Protein AF-A0A9W6KGJ7-F1 (afdb_monomer_lite)

Foldseek 3Di:
DDPVVVVVVVVVVVVVVVVVVVVVVVVVVCVVPPPNPADPQQQDWDKDAWDWDLVVVCVVCVLQPPWPTKIKIKTFPDGDDPPPPWWTKIKMKIKTQGDLVSLVPQPDFAFDDDDPDDPNRVVVDDPDFGWGDSDPQWTARNVRSMIIHMDIDTDTPPPCPPPPPPDPDDDDDDDDDDDD

Secondary structure (DSSP, 8-state):
--HHHHHHHHHHHHHHHHHHHHHHHHHHHHHHSTTTS------S--B-PPB--HHHHHHH-GGGPSEEEEEEEEEESS---TT--SPEEEEEEEEEEE-HHHHHTS--PEE-PPP---GGGGGGS-SS--EEE-STTEEEETTTTEEEEEEEEEE--------------PPPPPPPPPP-

pLDDT: mean 75.18, std 20.25, range [31.98, 98.06]

Radius of gyration: 30.75 Å; chains: 1; bounding box: 65×40×114 Å

Organism: NCBI:txid53360

Sequence (180 aa):
MTRSVKVALAITAAVVACVISLCGVALALRDWVPGLAGCPDLTRSPKTAVFTEKARIEILYPQLRPILSVHWQEHEARARSCPQIGAMDYEMNGFALITAERAAAAPEGHAAPAPDVPADLRQFAPPAPQWVDVGGGLLLDRASATVYFTRISSQPSSSPGPSWRPSSSSPAPPSSPPPS

Structure (mmCIF, N/CA/C/O backbone):
data_AF-A0A9W6KGJ7-F1
#
_entry.id   AF-A0A9W6KGJ7-F1
#
loop_
_atom_site.group_PDB
_atom_site.id
_atom_site.type_symbol
_atom_site.label_atom_id
_atom_site.label_alt_id
_atom_site.label_comp_id
_atom_site.label_asym_id
_atom_site.label_entity_id
_atom_site.label_seq_id
_atom_site.pdbx_PDB_ins_code
_atom_site.Cartn_x
_atom_site.Cartn_y
_atom_site.Cartn_z
_atom_site.occupancy
_atom_site.B_iso_or_equiv
_atom_site.auth_seq_id
_atom_site.auth_comp_id
_atom_site.auth_asym_id
_atom_site.auth_atom_id
_atom_site.pdbx_PDB_model_num
ATOM 1 N N . MET A 1 1 ? 35.502 -5.281 -79.246 1.00 50.06 1 MET A N 1
ATOM 2 C CA . MET A 1 1 ? 34.855 -5.069 -77.931 1.00 50.06 1 MET A CA 1
ATOM 3 C C . MET A 1 1 ? 35.609 -3.997 -77.164 1.00 50.06 1 MET A C 1
ATOM 5 O O . MET A 1 1 ? 36.817 -4.079 -76.979 1.00 50.06 1 MET A O 1
ATOM 9 N N . THR A 1 2 ? 34.880 -2.932 -76.881 1.00 45.84 2 THR A N 1
ATOM 10 C CA . THR A 1 2 ? 35.275 -1.537 -76.676 1.00 45.84 2 THR A CA 1
ATOM 11 C C . THR A 1 2 ? 35.894 -1.277 -75.300 1.00 45.84 2 THR A C 1
ATOM 13 O O . THR A 1 2 ? 35.356 -1.686 -74.274 1.00 45.84 2 THR A O 1
ATOM 16 N N . ARG A 1 3 ? 37.031 -0.561 -75.274 1.00 54.19 3 ARG A N 1
ATOM 17 C CA . ARG A 1 3 ? 37.765 -0.140 -74.058 1.00 54.19 3 ARG A CA 1
ATOM 18 C C . ARG A 1 3 ? 36.856 0.501 -72.995 1.00 54.19 3 ARG A C 1
ATOM 20 O O . ARG A 1 3 ? 37.105 0.329 -71.808 1.00 54.19 3 ARG A O 1
ATOM 27 N N . SER A 1 4 ? 35.770 1.141 -73.418 1.00 54.47 4 SER A N 1
ATOM 28 C CA . SER A 1 4 ? 34.760 1.775 -72.566 1.00 54.47 4 SER A CA 1
ATOM 29 C C . SER A 1 4 ? 34.031 0.806 -71.625 1.00 54.47 4 SER A C 1
ATOM 31 O O . SER A 1 4 ? 33.720 1.177 -70.499 1.00 54.47 4 SER A O 1
ATOM 33 N N . VAL A 1 5 ? 33.813 -0.453 -72.030 1.00 59.12 5 VAL A N 1
ATOM 34 C CA . VAL A 1 5 ? 33.119 -1.456 -71.196 1.00 59.12 5 VAL A CA 1
ATOM 35 C C . VAL A 1 5 ? 34.002 -1.921 -70.035 1.00 59.12 5 VAL A C 1
ATOM 37 O O . VAL A 1 5 ? 33.513 -2.134 -68.931 1.00 59.12 5 VAL A O 1
ATOM 40 N N . LYS A 1 6 ? 35.321 -2.013 -70.251 1.00 54.94 6 LYS A N 1
ATOM 41 C CA . LYS A 1 6 ? 36.282 -2.399 -69.203 1.00 54.94 6 LYS A CA 1
ATOM 42 C C . LYS A 1 6 ? 36.431 -1.315 -68.133 1.00 54.94 6 LYS A C 1
ATOM 44 O O . LYS A 1 6 ? 36.542 -1.638 -66.956 1.00 54.94 6 LYS A O 1
ATOM 49 N N . VAL A 1 7 ? 36.397 -0.043 -68.541 1.00 60.44 7 VAL A N 1
ATOM 50 C CA . VAL A 1 7 ? 36.464 1.102 -67.618 1.00 60.44 7 VAL A CA 1
ATOM 51 C C . VAL A 1 7 ? 35.184 1.208 -66.789 1.00 60.44 7 VAL A C 1
ATOM 53 O O . VAL A 1 7 ? 35.266 1.371 -65.575 1.00 60.44 7 VAL A O 1
ATOM 56 N N . ALA A 1 8 ? 34.012 1.032 -67.409 1.00 59.56 8 ALA A N 1
ATOM 57 C CA . ALA A 1 8 ? 32.740 1.023 -66.689 1.00 59.56 8 ALA A CA 1
ATOM 58 C C . ALA A 1 8 ? 32.694 -0.092 -65.630 1.00 59.56 8 ALA A C 1
ATOM 60 O O . ALA A 1 8 ? 32.369 0.179 -64.479 1.00 59.56 8 ALA A O 1
ATOM 61 N N . LEU A 1 9 ? 33.118 -1.311 -65.986 1.00 65.31 9 LEU A N 1
ATOM 62 C CA . LEU A 1 9 ? 33.132 -2.446 -65.059 1.00 65.31 9 LEU A CA 1
ATOM 63 C C . LEU A 1 9 ? 34.066 -2.214 -63.855 1.00 65.31 9 LEU A C 1
ATOM 65 O O . LEU A 1 9 ? 33.719 -2.563 -62.729 1.00 65.31 9 LEU A O 1
ATOM 69 N N . ALA A 1 10 ? 35.232 -1.597 -64.080 1.00 64.44 10 ALA A N 1
ATOM 70 C CA . ALA A 1 10 ? 36.195 -1.295 -63.022 1.00 64.44 10 ALA A CA 1
ATOM 71 C C . ALA A 1 10 ? 35.663 -0.247 -62.030 1.00 64.44 10 ALA A C 1
ATOM 73 O O . ALA A 1 10 ? 35.839 -0.397 -60.822 1.00 64.44 10 ALA A O 1
ATOM 74 N N . ILE A 1 11 ? 34.968 0.781 -62.527 1.00 68.31 11 ILE A N 1
ATOM 75 C CA . ILE A 1 11 ? 34.366 1.818 -61.679 1.00 68.31 11 ILE A CA 1
ATOM 76 C C . ILE A 1 11 ? 33.220 1.225 -60.854 1.00 68.31 11 ILE A C 1
ATOM 78 O O . ILE A 1 11 ? 33.160 1.451 -59.647 1.00 68.31 11 ILE A O 1
ATOM 82 N N . THR A 1 12 ? 32.346 0.414 -61.458 1.00 63.84 12 THR A N 1
ATOM 83 C CA . THR A 1 12 ? 31.246 -0.231 -60.724 1.00 63.84 12 THR A CA 1
ATOM 84 C C . THR A 1 12 ? 31.771 -1.185 -59.650 1.00 63.84 12 THR A C 1
ATOM 86 O O . THR A 1 12 ? 31.275 -1.163 -58.526 1.00 63.84 12 THR A O 1
ATOM 89 N N . ALA A 1 13 ? 32.817 -1.964 -59.946 1.00 63.03 13 ALA A N 1
ATOM 90 C CA . ALA A 1 13 ? 33.451 -2.842 -58.964 1.00 63.03 13 ALA A CA 1
ATOM 91 C C . ALA A 1 13 ? 34.077 -2.059 -57.795 1.00 63.03 13 ALA A C 1
ATOM 93 O O . ALA A 1 13 ? 33.923 -2.458 -56.641 1.00 63.03 13 ALA A O 1
ATOM 94 N N . ALA A 1 14 ? 34.722 -0.920 -58.068 1.00 68.19 14 ALA A N 1
ATOM 95 C CA . ALA A 1 14 ? 35.306 -0.066 -57.033 1.00 68.19 14 ALA A CA 1
ATOM 96 C C . ALA A 1 14 ? 34.239 0.585 -56.134 1.00 68.19 14 ALA A C 1
ATOM 98 O O . ALA A 1 14 ? 34.403 0.625 -54.915 1.00 68.19 14 ALA A O 1
ATOM 99 N N . VAL A 1 15 ? 33.122 1.046 -56.709 1.00 69.12 15 VAL A N 1
ATOM 100 C CA . VAL A 1 15 ? 32.004 1.623 -55.943 1.00 69.12 15 VAL A CA 1
ATOM 101 C C . VAL A 1 15 ? 31.346 0.562 -55.062 1.00 69.12 15 VAL A C 1
ATOM 103 O O . VAL A 1 15 ? 31.125 0.808 -53.879 1.00 69.12 15 VAL A O 1
ATOM 106 N N . VAL A 1 16 ? 31.097 -0.636 -55.595 1.00 67.56 16 VAL A N 1
ATOM 107 C CA . VAL A 1 16 ? 30.517 -1.748 -54.825 1.00 67.56 16 VAL A CA 1
ATOM 108 C C . VAL A 1 16 ? 31.449 -2.177 -53.691 1.00 67.56 16 VAL A C 1
ATOM 110 O O . VAL A 1 16 ? 30.991 -2.341 -52.564 1.00 67.56 16 VAL A O 1
ATOM 113 N N . ALA A 1 17 ? 32.757 -2.281 -53.939 1.00 67.12 17 ALA A N 1
ATOM 114 C CA . ALA A 1 17 ? 33.733 -2.594 -52.895 1.00 67.12 17 ALA A CA 1
ATOM 115 C C . ALA A 1 17 ? 33.783 -1.513 -51.802 1.00 67.12 17 ALA A C 1
ATOM 117 O O . ALA A 1 17 ? 33.879 -1.836 -50.619 1.00 67.12 17 ALA A O 1
ATOM 118 N N . CYS A 1 18 ? 33.663 -0.237 -52.179 1.00 71.00 18 CYS A N 1
ATOM 119 C CA . CYS A 1 18 ? 33.622 0.873 -51.230 1.00 71.00 18 CYS A CA 1
ATOM 120 C C . CYS A 1 18 ? 32.350 0.833 -50.367 1.00 71.00 18 CYS A C 1
ATOM 122 O O . CYS A 1 18 ? 32.435 0.960 -49.148 1.00 71.00 18 CYS A O 1
ATOM 124 N N . VAL A 1 19 ? 31.184 0.564 -50.966 1.00 65.38 19 VAL A N 1
ATOM 125 C CA . VAL A 1 19 ? 29.910 0.421 -50.238 1.00 65.38 19 VAL A CA 1
ATOM 126 C C . VAL A 1 19 ? 29.937 -0.791 -49.303 1.00 65.38 19 VAL A C 1
ATOM 128 O O . VAL A 1 19 ? 29.559 -0.664 -48.143 1.00 65.38 19 VAL A O 1
ATOM 131 N N . ILE A 1 20 ? 30.443 -1.943 -49.754 1.00 67.88 20 ILE A N 1
ATOM 132 C CA . ILE A 1 20 ? 30.572 -3.144 -48.912 1.00 67.88 20 ILE A CA 1
ATOM 133 C C . ILE A 1 20 ? 31.546 -2.895 -47.753 1.00 67.88 20 ILE A C 1
ATOM 135 O O . ILE A 1 20 ? 31.254 -3.287 -46.627 1.00 67.88 20 ILE A O 1
ATOM 139 N N . SER A 1 21 ? 32.665 -2.207 -47.998 1.00 61.16 21 SER A N 1
ATOM 140 C CA . SER A 1 21 ? 33.634 -1.850 -46.954 1.00 61.16 21 SER A CA 1
ATOM 141 C C . SER A 1 21 ? 33.036 -0.877 -45.931 1.00 61.16 21 SER A C 1
ATOM 143 O O . SER A 1 21 ? 33.125 -1.117 -44.731 1.00 61.16 21 SER A O 1
ATOM 145 N N . LEU A 1 22 ? 32.330 0.167 -46.380 1.00 58.59 22 LEU A N 1
ATOM 146 C CA . LEU A 1 22 ? 31.652 1.125 -45.498 1.00 58.59 22 LEU A CA 1
ATOM 147 C C . LEU A 1 22 ? 30.528 0.465 -44.681 1.00 58.59 22 LEU A C 1
ATOM 149 O O . LEU A 1 22 ? 30.406 0.730 -43.486 1.00 58.59 22 LEU A O 1
ATOM 153 N N . CYS A 1 23 ? 29.749 -0.438 -45.282 1.00 56.84 23 CYS A N 1
ATOM 154 C CA . CYS A 1 23 ? 28.732 -1.216 -44.570 1.00 56.84 23 CYS A CA 1
ATOM 155 C C . CYS A 1 23 ? 29.349 -2.231 -43.594 1.00 56.84 23 CYS A C 1
ATOM 157 O O . CYS A 1 23 ? 28.827 -2.414 -42.497 1.00 56.84 23 CYS A O 1
ATOM 159 N N . GLY A 1 24 ? 30.470 -2.859 -43.957 1.00 56.00 24 GLY A N 1
ATOM 160 C CA . GLY A 1 24 ? 31.207 -3.781 -43.092 1.00 56.00 24 GLY A CA 1
ATOM 161 C C . GLY A 1 24 ? 31.823 -3.080 -41.881 1.00 56.00 24 GLY A C 1
ATOM 162 O O . GLY A 1 24 ? 31.723 -3.585 -40.767 1.00 56.00 24 GLY A O 1
ATOM 163 N N . VAL A 1 25 ? 32.376 -1.878 -42.070 1.00 57.09 25 VAL A N 1
ATOM 164 C CA . VAL A 1 25 ? 32.885 -1.032 -40.980 1.00 57.09 25 VAL A CA 1
ATOM 165 C C . VAL A 1 25 ? 31.741 -0.542 -40.088 1.00 57.09 25 VAL A C 1
ATOM 167 O O . VAL A 1 25 ? 31.881 -0.564 -38.871 1.00 57.09 25 VAL A O 1
ATOM 170 N N . ALA A 1 26 ? 30.582 -0.179 -40.647 1.00 55.28 26 ALA A N 1
ATOM 171 C CA . ALA A 1 26 ? 29.406 0.195 -39.853 1.00 55.28 26 ALA A CA 1
ATOM 172 C C . ALA A 1 26 ? 28.859 -0.972 -39.005 1.00 55.28 26 ALA A C 1
ATOM 174 O O . ALA A 1 26 ? 28.440 -0.763 -37.867 1.00 55.28 26 ALA A O 1
ATOM 175 N N . LEU A 1 27 ? 28.896 -2.202 -39.530 1.00 55.88 27 LEU A N 1
ATOM 176 C CA . LEU A 1 27 ? 28.516 -3.410 -38.790 1.00 55.88 27 LEU A CA 1
ATOM 177 C C . LEU A 1 27 ? 29.553 -3.785 -37.723 1.00 55.88 27 LEU A C 1
ATOM 179 O O . LEU A 1 27 ? 29.164 -4.119 -36.612 1.00 55.88 27 LEU A O 1
ATOM 183 N N . ALA A 1 28 ? 30.850 -3.661 -38.010 1.00 54.28 28 ALA A N 1
ATOM 184 C CA . ALA A 1 28 ? 31.907 -3.928 -37.033 1.00 54.28 28 ALA A CA 1
ATOM 185 C C . ALA A 1 28 ? 31.958 -2.873 -35.911 1.00 54.28 28 ALA A C 1
ATOM 187 O O . ALA A 1 28 ? 32.234 -3.200 -34.760 1.00 54.28 28 ALA A O 1
ATOM 188 N N . LEU A 1 29 ? 31.646 -1.608 -36.216 1.00 50.66 29 LEU A N 1
ATOM 189 C CA . LEU A 1 29 ? 31.550 -0.540 -35.217 1.00 50.66 29 LEU A CA 1
ATOM 190 C C . LEU A 1 29 ? 30.297 -0.660 -34.339 1.00 50.66 29 LEU A C 1
ATOM 192 O O . LEU A 1 29 ? 30.306 -0.150 -33.221 1.00 50.66 29 LEU A O 1
ATOM 196 N N . ARG A 1 30 ? 29.244 -1.360 -34.788 1.00 49.16 30 ARG A N 1
ATOM 197 C CA . ARG A 1 30 ? 28.053 -1.636 -33.965 1.00 49.16 30 ARG A CA 1
ATOM 198 C C . ARG A 1 30 ? 28.401 -2.408 -32.689 1.00 49.16 30 ARG A C 1
ATOM 200 O O . ARG A 1 30 ? 27.813 -2.128 -31.650 1.00 49.16 30 ARG A O 1
ATOM 207 N N . ASP A 1 31 ? 29.369 -3.318 -32.765 1.00 49.34 31 ASP A N 1
ATOM 208 C CA . ASP A 1 31 ? 29.794 -4.143 -31.627 1.00 49.34 31 ASP A CA 1
ATOM 209 C C . ASP A 1 31 ? 30.796 -3.426 -30.702 1.00 49.34 31 ASP A C 1
ATOM 211 O O . ASP A 1 31 ? 30.964 -3.816 -29.549 1.00 49.34 31 ASP A O 1
ATOM 215 N N . TRP A 1 32 ? 31.442 -2.355 -31.182 1.00 48.28 32 TRP A N 1
ATOM 216 C CA . TRP A 1 32 ? 32.471 -1.605 -30.446 1.00 48.28 32 TRP A CA 1
ATOM 217 C C . TRP A 1 32 ? 31.974 -0.304 -29.811 1.00 48.28 32 TRP A C 1
ATOM 219 O O . TRP A 1 32 ? 32.716 0.316 -29.050 1.00 48.28 32 TRP A O 1
ATOM 229 N N . VAL A 1 33 ? 30.737 0.120 -30.087 1.00 48.62 33 VAL A N 1
ATOM 230 C CA . VAL A 1 33 ? 30.100 1.238 -29.380 1.00 48.62 33 VAL A CA 1
ATOM 231 C C . VAL A 1 33 ? 29.381 0.690 -28.139 1.00 48.62 33 VAL A C 1
ATOM 233 O O . VAL A 1 33 ? 28.286 0.127 -28.269 1.00 48.62 33 VAL A O 1
ATOM 236 N N . PRO A 1 34 ? 29.942 0.851 -26.923 1.00 43.69 34 PRO A N 1
ATOM 237 C CA . PRO A 1 34 ? 29.220 0.543 -25.695 1.00 43.69 34 PRO A CA 1
ATOM 238 C C . PRO A 1 34 ? 27.976 1.439 -25.630 1.00 43.69 34 PRO A C 1
ATOM 240 O O . PRO A 1 34 ? 28.076 2.651 -25.458 1.00 43.69 34 PRO A O 1
ATOM 243 N N . GLY A 1 35 ? 26.804 0.841 -25.855 1.00 46.62 35 GLY A N 1
ATOM 244 C CA . GLY A 1 35 ? 25.517 1.540 -25.962 1.00 46.62 35 GLY A CA 1
ATOM 245 C C . GLY A 1 35 ? 24.628 1.097 -27.132 1.00 46.62 35 GLY A C 1
ATOM 246 O O . GLY A 1 35 ? 23.440 1.405 -27.113 1.00 46.62 35 GLY A O 1
ATOM 247 N N . LEU A 1 36 ? 25.158 0.358 -28.121 1.00 45.38 36 LEU A N 1
ATOM 248 C CA . LEU A 1 36 ? 24.372 -0.238 -29.224 1.00 45.38 36 LEU A CA 1
ATOM 249 C C . LEU A 1 36 ? 24.175 -1.760 -29.103 1.00 45.38 36 LEU A C 1
ATOM 251 O O . LEU A 1 36 ? 23.312 -2.322 -29.785 1.00 45.38 36 LEU A O 1
ATOM 255 N N . ALA A 1 37 ? 24.928 -2.424 -28.219 1.00 45.47 37 ALA A N 1
ATOM 256 C CA . ALA A 1 37 ? 24.602 -3.767 -27.754 1.00 45.47 37 ALA A CA 1
ATOM 257 C C . ALA A 1 37 ? 23.283 -3.683 -26.978 1.00 45.47 37 ALA A C 1
ATOM 259 O O . ALA A 1 37 ? 23.182 -2.937 -26.004 1.00 45.47 37 ALA A O 1
ATOM 260 N N . GLY A 1 38 ? 22.266 -4.376 -27.496 1.00 44.94 38 GLY A N 1
ATOM 261 C CA . GLY A 1 38 ? 20.868 -4.226 -27.118 1.00 44.94 38 GLY A CA 1
ATOM 262 C C . GLY A 1 38 ? 20.670 -4.096 -25.616 1.00 44.94 38 GLY A C 1
ATOM 263 O O . GLY A 1 38 ? 21.138 -4.929 -24.840 1.00 44.94 38 GLY A O 1
ATOM 264 N N . CYS A 1 39 ? 19.953 -3.047 -25.217 1.00 52.34 39 CYS A N 1
ATOM 265 C CA . CYS A 1 39 ? 19.384 -3.003 -23.885 1.00 52.34 39 CYS A CA 1
ATOM 266 C C . CYS A 1 39 ? 18.668 -4.335 -23.644 1.00 52.34 39 CYS A C 1
ATOM 268 O O . CYS A 1 39 ? 17.899 -4.746 -24.522 1.00 52.34 39 CYS A O 1
ATOM 270 N N . PRO A 1 40 ? 18.905 -5.018 -22.514 1.00 52.91 40 PRO A N 1
ATOM 271 C CA . PRO A 1 40 ? 18.077 -6.155 -22.169 1.00 52.91 40 PRO A CA 1
ATOM 272 C C . PRO A 1 40 ? 16.635 -5.654 -22.175 1.00 52.91 40 PRO A C 1
ATOM 274 O O . PRO A 1 40 ? 16.323 -4.669 -21.504 1.00 52.91 40 PRO A O 1
ATOM 277 N N . ASP A 1 41 ? 15.794 -6.272 -22.999 1.00 49.22 41 ASP A N 1
ATOM 278 C CA . ASP A 1 41 ? 14.365 -6.008 -22.994 1.00 49.22 41 ASP A CA 1
ATOM 279 C C . ASP A 1 41 ? 13.875 -6.452 -21.616 1.00 49.22 41 ASP A C 1
ATOM 281 O O . ASP A 1 41 ? 13.763 -7.648 -21.321 1.00 49.22 41 ASP A O 1
ATOM 285 N N . LEU A 1 42 ? 13.742 -5.493 -20.699 1.00 53.88 42 LEU A N 1
ATOM 286 C CA . LEU A 1 42 ? 13.288 -5.768 -19.349 1.00 53.88 42 LEU A CA 1
ATOM 287 C C . LEU A 1 42 ? 11.783 -5.966 -19.450 1.00 53.88 42 LEU A C 1
ATOM 289 O O . LEU A 1 42 ? 11.004 -5.071 -19.148 1.00 53.88 42 LEU A O 1
ATOM 293 N N . THR A 1 43 ? 11.375 -7.166 -19.863 1.00 53.34 43 THR A N 1
ATOM 294 C CA . THR A 1 43 ? 9.967 -7.588 -19.951 1.00 53.34 43 THR A CA 1
ATOM 295 C C . THR A 1 43 ? 9.252 -7.548 -18.598 1.00 53.34 43 THR A C 1
ATOM 297 O O . THR A 1 43 ? 8.030 -7.669 -18.533 1.00 53.34 43 THR A O 1
ATOM 300 N N . ARG A 1 44 ? 10.000 -7.355 -17.504 1.00 56.38 44 ARG A N 1
ATOM 301 C CA . ARG A 1 44 ? 9.484 -7.145 -16.157 1.00 56.38 44 ARG A CA 1
ATOM 302 C C . ARG A 1 44 ? 9.935 -5.781 -15.637 1.00 56.38 44 ARG A C 1
ATOM 304 O O . ARG A 1 44 ? 11.135 -5.534 -15.523 1.00 56.38 44 ARG A O 1
ATOM 311 N N . SER A 1 45 ? 8.967 -4.940 -15.270 1.00 59.91 45 SER A N 1
ATOM 312 C CA . SER A 1 45 ? 9.218 -3.685 -14.562 1.00 59.91 45 SER A CA 1
ATOM 313 C C . SER A 1 45 ? 10.063 -3.937 -13.305 1.00 59.91 45 SER A C 1
ATOM 315 O O . SER A 1 45 ? 9.694 -4.791 -12.488 1.00 59.91 45 SER A O 1
ATOM 317 N N . PRO A 1 46 ? 11.178 -3.215 -13.118 1.00 67.12 46 PRO A N 1
ATOM 318 C CA . PRO A 1 46 ? 11.892 -3.183 -11.851 1.00 67.12 46 PRO A CA 1
ATOM 319 C C . PRO A 1 46 ? 10.935 -2.804 -10.716 1.00 67.12 46 PRO A C 1
ATOM 321 O O . PRO A 1 46 ? 10.146 -1.865 -10.846 1.00 67.12 46 PRO A O 1
ATOM 324 N N . LYS A 1 47 ? 11.019 -3.532 -9.601 1.00 69.62 47 LYS A N 1
ATOM 325 C CA . LYS A 1 47 ? 10.309 -3.228 -8.353 1.00 69.62 47 LYS A CA 1
ATOM 326 C C . LYS A 1 47 ? 11.303 -3.087 -7.207 1.00 69.62 47 LYS A C 1
ATOM 328 O O . LYS A 1 47 ? 12.338 -3.759 -7.203 1.00 69.62 47 LYS A O 1
ATOM 333 N N . THR A 1 48 ? 10.997 -2.219 -6.252 1.00 79.25 48 THR A N 1
ATOM 334 C CA . THR A 1 48 ? 11.773 -2.054 -5.020 1.00 79.25 48 THR A CA 1
ATOM 335 C C . THR A 1 48 ? 11.445 -3.149 -4.003 1.00 79.25 48 THR A C 1
ATOM 337 O O . THR A 1 48 ? 10.531 -3.950 -4.195 1.00 79.25 48 THR A O 1
ATOM 340 N N . ALA A 1 49 ? 12.174 -3.162 -2.884 1.00 87.00 49 ALA A N 1
ATOM 341 C CA . ALA A 1 49 ? 11.747 -3.894 -1.695 1.00 87.00 49 ALA A CA 1
ATOM 342 C C . ALA A 1 49 ? 10.447 -3.300 -1.112 1.00 87.00 49 ALA A C 1
ATOM 344 O O . ALA A 1 49 ? 10.058 -2.178 -1.449 1.00 87.00 49 ALA A O 1
ATOM 345 N N . VAL A 1 50 ? 9.804 -4.054 -0.216 1.00 92.44 50 VAL A N 1
ATOM 346 C CA . VAL A 1 50 ? 8.683 -3.561 0.592 1.00 92.44 50 VAL A CA 1
ATOM 347 C C . VAL A 1 50 ? 9.227 -2.712 1.742 1.00 92.44 50 VAL A C 1
ATOM 349 O O . VAL A 1 50 ? 10.044 -3.172 2.539 1.00 92.44 50 VAL A O 1
ATOM 352 N N . PHE A 1 51 ? 8.741 -1.483 1.843 1.00 93.38 51 PHE A N 1
ATOM 353 C CA . PHE A 1 51 ? 9.078 -0.499 2.863 1.00 93.38 51 PHE A CA 1
ATOM 354 C C . PHE A 1 51 ? 7.980 -0.395 3.927 1.00 93.38 51 PHE A C 1
ATOM 356 O O . PHE A 1 51 ? 6.806 -0.648 3.658 1.00 93.38 51 PHE A O 1
ATOM 363 N N . THR A 1 52 ? 8.357 0.037 5.134 1.00 95.38 52 THR A N 1
ATOM 364 C CA . THR A 1 52 ? 7.452 0.204 6.291 1.00 95.38 52 THR A CA 1
ATOM 365 C C . THR A 1 52 ? 7.453 1.625 6.868 1.00 95.38 52 THR A C 1
ATOM 367 O O . THR A 1 52 ? 6.987 1.881 7.981 1.00 95.38 52 THR A O 1
ATOM 370 N N . GLU A 1 53 ? 7.977 2.586 6.106 1.00 94.25 53 GLU A N 1
ATOM 371 C CA . GLU A 1 53 ? 8.151 3.978 6.521 1.00 94.25 53 GLU A CA 1
ATOM 372 C C . GLU A 1 53 ? 6.812 4.727 6.606 1.00 94.25 53 GLU A C 1
ATOM 374 O O . GLU A 1 53 ? 6.304 5.259 5.616 1.00 94.25 53 GLU A O 1
ATOM 379 N N . LYS A 1 54 ? 6.251 4.811 7.816 1.00 94.50 54 LYS A N 1
ATOM 380 C CA . LYS A 1 54 ? 4.975 5.498 8.089 1.00 94.50 54 LYS A CA 1
ATOM 381 C C . LYS A 1 54 ? 5.004 6.982 7.748 1.00 94.50 54 LYS A C 1
ATOM 383 O O . LYS A 1 54 ? 4.084 7.467 7.101 1.00 94.50 54 LYS A O 1
ATOM 388 N N . ALA A 1 55 ? 6.065 7.688 8.145 1.00 93.94 55 ALA A N 1
ATOM 389 C CA . ALA A 1 55 ? 6.164 9.140 7.993 1.00 93.94 55 ALA A CA 1
ATOM 390 C C . ALA A 1 55 ? 5.970 9.585 6.534 1.00 93.94 55 ALA A C 1
ATOM 392 O O . ALA A 1 55 ? 5.288 10.572 6.273 1.00 93.94 55 ALA A O 1
ATOM 393 N N . ARG A 1 56 ? 6.502 8.818 5.573 1.00 93.56 56 ARG A N 1
ATOM 394 C CA . ARG A 1 56 ? 6.314 9.090 4.146 1.00 93.56 56 ARG A CA 1
ATOM 395 C C . ARG A 1 56 ? 4.841 8.999 3.744 1.00 93.56 56 ARG A C 1
ATOM 397 O O . ARG A 1 56 ? 4.337 9.902 3.084 1.00 93.56 56 ARG A O 1
ATOM 404 N N . ILE A 1 57 ? 4.142 7.949 4.167 1.00 95.19 57 ILE A N 1
ATOM 405 C CA . ILE A 1 57 ? 2.723 7.749 3.841 1.00 95.19 57 ILE A CA 1
ATOM 406 C C . ILE A 1 57 ? 1.835 8.768 4.561 1.00 95.19 57 ILE A C 1
ATOM 408 O O . ILE A 1 57 ? 0.892 9.265 3.959 1.00 95.19 57 ILE A O 1
ATOM 412 N N . GLU A 1 58 ? 2.174 9.174 5.782 1.00 94.88 58 GLU A N 1
ATOM 413 C CA . GLU A 1 58 ? 1.461 10.247 6.488 1.00 94.88 58 GLU A CA 1
ATOM 414 C C . GLU A 1 58 ? 1.624 11.622 5.822 1.00 94.88 58 GLU A C 1
ATOM 416 O O . GLU A 1 58 ? 0.699 12.431 5.868 1.00 94.88 58 GLU A O 1
ATOM 421 N N . ILE A 1 59 ? 2.771 11.893 5.187 1.00 94.44 59 ILE A N 1
ATOM 422 C CA . ILE A 1 59 ? 2.978 13.108 4.383 1.00 94.44 59 ILE A CA 1
ATOM 423 C C . ILE A 1 59 ? 2.162 13.039 3.088 1.00 94.44 59 ILE A C 1
ATOM 425 O O . ILE A 1 59 ? 1.549 14.029 2.690 1.00 94.44 59 ILE A O 1
ATOM 429 N N . LEU A 1 60 ? 2.159 11.883 2.417 1.00 93.50 60 LEU A N 1
ATOM 430 C CA . LEU A 1 60 ? 1.466 11.705 1.137 1.00 93.50 60 LEU A CA 1
ATOM 431 C C . LEU A 1 60 ? -0.057 11.638 1.292 1.00 93.50 60 LEU A C 1
ATOM 433 O O . LEU A 1 60 ? -0.766 12.110 0.403 1.00 93.50 60 LEU A O 1
ATOM 437 N N . TYR A 1 61 ? -0.538 11.084 2.405 1.00 94.31 61 TYR A N 1
ATOM 438 C CA . TYR A 1 61 ? -1.951 10.916 2.729 1.00 94.31 61 TYR A CA 1
ATOM 439 C C . TYR A 1 61 ? -2.243 11.349 4.175 1.00 94.31 61 TYR A C 1
ATOM 441 O O . TYR A 1 61 ? -2.503 10.508 5.045 1.00 94.31 61 TYR A O 1
ATOM 449 N N . PRO A 1 62 ? -2.254 12.663 4.464 1.00 94.69 62 PRO A N 1
ATOM 450 C CA . PRO A 1 62 ? -2.520 13.174 5.810 1.00 94.69 62 PRO A CA 1
ATOM 451 C C . PRO A 1 62 ? -3.862 12.705 6.383 1.00 94.69 62 PRO A C 1
ATOM 453 O O . PRO A 1 62 ? -4.000 12.541 7.594 1.00 94.69 62 PRO A O 1
ATOM 456 N N . GLN A 1 63 ? -4.841 12.435 5.515 1.00 93.12 63 GLN A N 1
ATOM 457 C CA . GLN A 1 63 ? -6.153 11.917 5.885 1.00 93.12 63 GLN A CA 1
ATOM 458 C C . GLN A 1 63 ? -6.126 10.499 6.470 1.00 93.12 63 GLN A C 1
ATOM 460 O O . GLN A 1 63 ? -7.127 10.088 7.051 1.00 93.12 63 GLN A O 1
ATOM 465 N N . LEU A 1 64 ? -5.034 9.745 6.328 1.00 93.19 64 LEU A N 1
ATOM 466 C CA . LEU A 1 64 ? -4.902 8.408 6.917 1.00 93.19 64 LEU A CA 1
ATOM 467 C C . LEU A 1 64 ? -4.398 8.444 8.360 1.00 93.19 64 LEU A C 1
ATOM 469 O O . LEU A 1 64 ? -4.422 7.422 9.040 1.00 93.19 64 LEU A O 1
ATOM 473 N N . ARG A 1 65 ? -3.953 9.603 8.855 1.00 93.31 65 ARG A N 1
ATOM 474 C CA . ARG A 1 65 ? -3.462 9.714 10.229 1.00 93.31 65 ARG A CA 1
ATOM 475 C C . ARG A 1 65 ? -4.599 9.483 11.236 1.00 93.31 65 ARG A C 1
ATOM 477 O O . ARG A 1 65 ? -5.692 10.024 11.040 1.00 93.31 65 ARG A O 1
ATOM 484 N N . PRO A 1 66 ? -4.336 8.771 12.347 1.00 94.38 66 PRO A N 1
ATOM 485 C CA . PRO A 1 66 ? -3.077 8.094 12.699 1.00 94.38 66 PRO A CA 1
ATOM 486 C C . PRO A 1 66 ? -2.895 6.717 12.020 1.00 94.38 66 PRO A C 1
ATOM 488 O O . PRO A 1 66 ? -3.831 5.918 11.975 1.00 94.38 66 PRO A O 1
ATOM 491 N N . ILE A 1 67 ? -1.670 6.416 11.556 1.00 96.38 67 ILE A N 1
ATOM 492 C CA . ILE A 1 67 ? -1.314 5.130 10.920 1.00 96.38 67 ILE A CA 1
ATOM 493 C C . ILE A 1 67 ? -0.644 4.174 11.928 1.00 96.38 67 ILE A C 1
ATOM 495 O O . ILE A 1 67 ? 0.421 4.455 12.489 1.00 96.38 67 ILE A O 1
ATOM 499 N N . LEU A 1 68 ? -1.234 2.992 12.116 1.00 96.81 68 LEU A N 1
ATOM 500 C CA . LEU A 1 68 ? -0.758 1.933 13.012 1.00 96.81 68 LEU A CA 1
ATOM 501 C C . LEU A 1 68 ? 0.369 1.092 12.402 1.00 96.81 68 LEU A C 1
ATOM 503 O O . LEU A 1 68 ? 1.343 0.784 13.089 1.00 96.81 68 LEU A O 1
ATOM 507 N N . SER A 1 69 ? 0.286 0.754 11.119 1.00 96.94 69 SER A N 1
ATOM 508 C CA . SER A 1 69 ? 1.332 0.052 10.359 1.00 96.94 69 SER A CA 1
ATOM 509 C C . SER A 1 69 ? 1.201 0.370 8.873 1.00 96.94 69 SER A C 1
ATOM 511 O O . SER A 1 69 ? 0.149 0.814 8.417 1.00 96.94 69 SER A O 1
ATOM 513 N N . VAL A 1 70 ? 2.286 0.202 8.117 1.00 97.38 70 VAL A N 1
ATOM 514 C CA . VAL A 1 70 ? 2.266 0.428 6.674 1.00 97.38 70 VAL A CA 1
ATOM 515 C C . VAL A 1 70 ? 3.240 -0.503 5.970 1.00 97.38 70 VAL A C 1
ATOM 517 O O . VAL A 1 70 ? 4.307 -0.792 6.511 1.00 97.38 70 VAL A O 1
ATOM 520 N N . HIS A 1 71 ? 2.870 -0.945 4.773 1.00 97.81 71 HIS A N 1
ATOM 521 C CA . HIS A 1 71 ? 3.681 -1.783 3.897 1.00 97.81 71 HIS A CA 1
ATOM 522 C C . HIS A 1 71 ? 3.471 -1.317 2.462 1.00 97.81 71 HIS A C 1
ATOM 524 O O . HIS A 1 71 ? 2.359 -1.412 1.949 1.00 97.81 71 HIS A O 1
ATOM 530 N N . TRP A 1 72 ? 4.506 -0.785 1.820 1.00 95.75 72 TRP A N 1
ATOM 531 C CA . TRP A 1 72 ? 4.391 -0.239 0.469 1.00 95.75 72 TRP A CA 1
ATOM 532 C C . TRP A 1 72 ? 5.617 -0.542 -0.378 1.00 95.75 72 TRP A C 1
ATOM 534 O O . TRP A 1 72 ? 6.701 -0.784 0.141 1.00 95.75 72 TRP A O 1
ATOM 544 N N . GLN A 1 73 ? 5.442 -0.547 -1.689 1.00 93.50 73 GLN A N 1
ATOM 545 C CA . GLN A 1 73 ? 6.508 -0.755 -2.661 1.00 93.50 73 GLN A CA 1
ATOM 546 C C . GLN A 1 73 ? 6.330 0.213 -3.829 1.00 93.50 73 GLN A C 1
ATOM 548 O O . GLN A 1 73 ? 5.217 0.672 -4.096 1.00 93.50 73 GLN A O 1
ATOM 553 N N . GLU A 1 74 ? 7.414 0.479 -4.547 1.00 89.88 74 GLU A N 1
ATOM 554 C CA . GLU A 1 74 ? 7.402 1.215 -5.806 1.00 89.88 74 GLU A CA 1
ATOM 555 C C . GLU A 1 74 ? 7.817 0.285 -6.946 1.00 89.88 74 GLU A C 1
ATOM 557 O O . GLU A 1 74 ? 8.722 -0.545 -6.810 1.00 89.88 74 GLU A O 1
ATOM 562 N N . HIS A 1 75 ? 7.169 0.426 -8.094 1.00 84.38 75 HIS A N 1
ATOM 563 C CA . HIS A 1 75 ? 7.577 -0.239 -9.324 1.00 84.38 75 HIS A CA 1
ATOM 564 C C . HIS A 1 75 ? 7.454 0.698 -10.514 1.00 84.38 75 HIS A C 1
ATOM 566 O O . HIS A 1 75 ? 6.678 1.653 -10.500 1.00 84.38 75 HIS A O 1
ATOM 572 N N . GLU A 1 76 ? 8.233 0.438 -11.558 1.00 81.56 76 GLU A N 1
ATOM 573 C CA . GLU A 1 76 ? 8.076 1.176 -12.811 1.00 81.56 76 GLU A CA 1
ATOM 574 C C . GLU A 1 76 ? 6.707 0.856 -13.422 1.00 81.56 76 GLU A C 1
ATOM 576 O O . GLU A 1 76 ? 6.381 -0.313 -13.653 1.00 81.56 76 GLU A O 1
ATOM 581 N N . ALA A 1 77 ? 5.910 1.886 -13.716 1.00 75.56 77 ALA A N 1
ATOM 582 C CA . ALA A 1 77 ? 4.556 1.719 -14.250 1.00 75.56 77 AL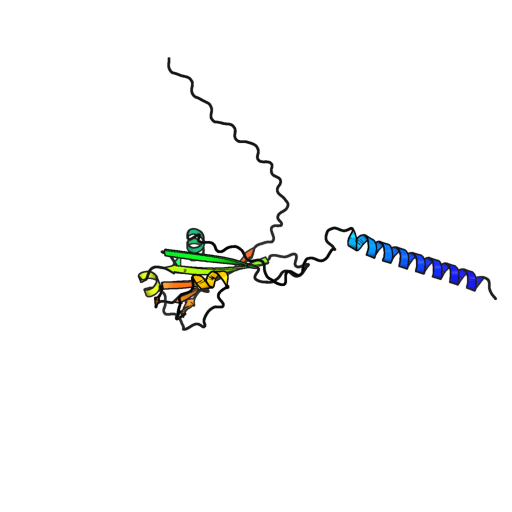A A CA 1
ATOM 583 C C . ALA A 1 77 ? 4.541 1.038 -15.633 1.00 75.56 77 ALA A C 1
ATOM 585 O O . ALA A 1 77 ? 3.521 0.506 -16.064 1.00 75.56 77 ALA A O 1
ATOM 586 N N . ARG A 1 78 ? 5.680 1.033 -16.340 1.00 71.62 78 ARG A N 1
ATOM 587 C CA . ARG A 1 78 ? 5.875 0.319 -17.605 1.00 71.62 78 ARG A CA 1
ATOM 588 C C . ARG A 1 78 ? 7.262 -0.314 -17.683 1.00 71.62 78 ARG A C 1
ATOM 590 O O . ARG A 1 78 ? 8.232 0.261 -17.197 1.00 71.62 78 ARG A O 1
ATOM 597 N N . ALA A 1 79 ? 7.336 -1.465 -18.349 1.00 62.97 79 ALA A N 1
ATOM 598 C CA . ALA A 1 79 ? 8.587 -2.110 -18.730 1.00 62.97 79 ALA A CA 1
ATOM 599 C C . ALA A 1 79 ? 9.430 -1.185 -19.627 1.00 62.97 79 ALA A C 1
ATOM 601 O O . ALA A 1 79 ? 8.895 -0.481 -20.491 1.00 62.97 79 ALA A O 1
ATOM 602 N N . ARG A 1 80 ? 10.754 -1.192 -19.442 1.00 61.50 80 ARG A N 1
ATOM 603 C CA . ARG A 1 80 ? 11.664 -0.379 -20.257 1.00 61.50 80 ARG A CA 1
ATOM 604 C C . ARG A 1 80 ? 11.873 -1.022 -21.623 1.00 61.50 80 ARG A C 1
ATOM 606 O O . ARG A 1 80 ? 12.536 -2.049 -21.715 1.00 61.50 80 ARG A O 1
ATOM 613 N N . SER A 1 81 ? 11.428 -0.346 -22.680 1.00 56.16 81 SER A N 1
ATOM 614 C CA . SER A 1 81 ? 11.912 -0.584 -24.045 1.00 56.16 81 SER A CA 1
ATOM 615 C C . SER A 1 81 ? 12.868 0.545 -24.447 1.00 56.16 81 SER A C 1
ATOM 617 O O . SER A 1 81 ? 12.512 1.724 -24.352 1.00 56.16 81 SER A O 1
ATOM 619 N N . CYS A 1 82 ? 14.076 0.231 -24.914 1.00 55.22 82 CYS A N 1
ATOM 620 C CA . CYS A 1 82 ? 14.975 1.257 -25.454 1.00 55.22 82 CYS A CA 1
ATOM 621 C C . CYS A 1 82 ? 14.442 1.826 -26.788 1.00 55.22 82 CYS A C 1
ATOM 623 O O . CYS A 1 82 ? 13.931 1.049 -27.592 1.00 55.22 82 CYS A O 1
ATOM 625 N N . PRO A 1 83 ? 14.561 3.146 -27.064 1.00 54.53 83 PRO A N 1
ATOM 626 C CA . PRO A 1 83 ? 15.173 4.213 -26.273 1.00 54.53 83 PRO A CA 1
ATOM 627 C C . PRO A 1 83 ? 14.102 5.125 -25.638 1.00 54.53 83 PRO A C 1
ATOM 629 O O . PRO A 1 83 ? 13.880 6.247 -26.091 1.00 54.53 83 PRO A O 1
ATOM 632 N N . GLN A 1 84 ? 13.418 4.679 -24.582 1.00 57.09 84 GLN A N 1
ATOM 633 C CA . GLN A 1 84 ? 12.600 5.588 -23.768 1.00 57.09 84 GLN A CA 1
ATOM 634 C C . GLN A 1 84 ? 13.514 6.484 -22.911 1.00 57.09 84 GLN A C 1
ATOM 636 O O . GLN A 1 84 ? 13.778 6.209 -21.744 1.00 57.09 84 GLN A O 1
ATOM 641 N N . ILE A 1 85 ? 14.036 7.551 -23.521 1.00 52.81 85 ILE A N 1
ATOM 642 C CA . ILE A 1 85 ? 14.794 8.620 -22.858 1.00 52.81 85 ILE A CA 1
ATOM 643 C C . ILE A 1 85 ? 13.778 9.686 -22.427 1.00 52.81 85 ILE A C 1
ATOM 645 O O . ILE A 1 85 ? 13.516 10.642 -23.152 1.00 52.81 85 ILE A O 1
ATOM 649 N N . GLY A 1 86 ? 13.130 9.485 -21.280 1.00 61.44 86 GLY A N 1
ATOM 650 C CA . GLY A 1 86 ? 12.128 10.412 -20.754 1.00 61.44 86 GLY A CA 1
ATOM 651 C C . GLY A 1 86 ? 11.834 10.182 -19.275 1.00 61.44 86 GLY A C 1
ATOM 652 O O . GLY A 1 86 ? 12.302 9.205 -18.688 1.00 61.44 86 GLY A O 1
ATOM 653 N N . ALA A 1 87 ? 11.060 11.091 -18.674 1.00 62.44 87 ALA A N 1
ATOM 654 C CA . ALA A 1 87 ? 10.562 10.928 -17.311 1.00 62.44 87 ALA A CA 1
ATOM 655 C C . ALA A 1 87 ? 9.813 9.591 -17.178 1.00 62.44 87 ALA A C 1
ATOM 657 O O . ALA A 1 87 ? 9.030 9.212 -18.058 1.00 62.44 87 ALA A O 1
ATOM 658 N N . MET A 1 88 ? 10.097 8.876 -16.090 1.00 70.62 88 MET A N 1
ATOM 659 C CA . MET A 1 88 ? 9.492 7.580 -15.809 1.00 70.62 88 MET A CA 1
ATOM 660 C C . MET A 1 88 ? 8.421 7.736 -14.746 1.00 70.62 88 MET A C 1
ATOM 662 O O . MET A 1 88 ? 8.628 8.377 -13.712 1.00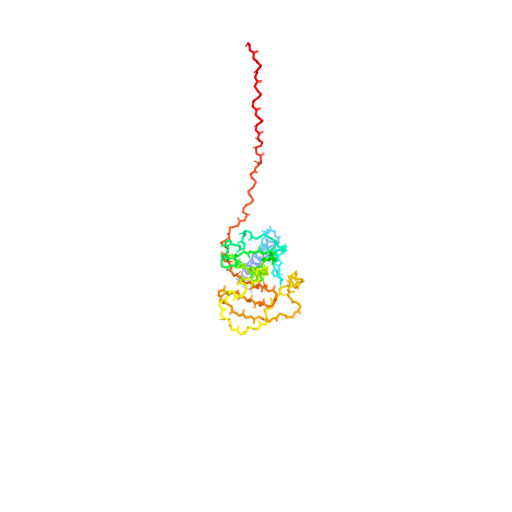 70.62 88 MET A O 1
ATOM 666 N N . ASP A 1 89 ? 7.284 7.117 -15.028 1.00 82.31 89 ASP A N 1
ATOM 667 C CA . ASP A 1 89 ? 6.196 6.997 -14.082 1.00 82.31 89 ASP A CA 1
ATOM 668 C C . ASP A 1 89 ? 6.478 5.798 -13.178 1.00 82.31 89 ASP A C 1
ATOM 670 O O . ASP A 1 89 ? 6.708 4.676 -13.642 1.00 82.31 89 ASP A O 1
ATOM 674 N N . TYR A 1 90 ? 6.484 6.055 -11.879 1.00 84.06 90 TYR A N 1
ATOM 675 C CA . TYR A 1 90 ? 6.569 5.050 -10.836 1.00 84.06 90 TYR A CA 1
ATOM 676 C C . TYR A 1 90 ? 5.215 4.927 -10.173 1.00 84.06 90 TYR A C 1
ATOM 678 O O . TYR A 1 90 ? 4.587 5.928 -9.823 1.00 84.06 90 TYR A O 1
ATOM 686 N N . GLU A 1 91 ? 4.786 3.696 -9.981 1.00 89.12 91 GLU A N 1
ATOM 687 C CA . GLU A 1 91 ? 3.572 3.369 -9.269 1.00 89.12 91 GLU A CA 1
ATOM 688 C C . GLU A 1 91 ? 3.939 2.889 -7.864 1.00 89.12 91 GLU A C 1
ATOM 690 O O . GLU A 1 91 ? 4.700 1.939 -7.681 1.00 89.12 91 GLU A O 1
ATOM 695 N N . MET A 1 92 ? 3.411 3.580 -6.861 1.00 93.00 92 MET A N 1
ATOM 696 C CA . MET A 1 92 ? 3.500 3.214 -5.459 1.00 93.00 92 MET A CA 1
ATOM 697 C C . MET A 1 92 ? 2.220 2.490 -5.067 1.00 93.00 92 MET A C 1
ATOM 699 O O . MET A 1 92 ? 1.141 3.075 -5.149 1.00 93.00 92 MET A O 1
ATOM 703 N N . ASN A 1 93 ? 2.353 1.259 -4.588 1.00 94.75 93 ASN A N 1
ATOM 704 C CA . ASN A 1 93 ? 1.247 0.464 -4.064 1.00 94.75 93 ASN A CA 1
ATOM 705 C C . ASN A 1 93 ? 1.518 0.097 -2.613 1.00 94.75 93 ASN A C 1
ATOM 707 O O . ASN A 1 93 ? 2.667 -0.165 -2.247 1.00 94.75 93 ASN A O 1
ATOM 711 N N . GLY A 1 94 ? 0.482 0.047 -1.785 1.00 96.94 94 GLY A N 1
ATOM 712 C CA . GLY A 1 94 ? 0.669 -0.337 -0.396 1.00 96.94 94 GLY A CA 1
ATOM 713 C C . GLY A 1 94 ? -0.602 -0.489 0.415 1.00 96.94 94 GLY A C 1
ATOM 714 O O . GLY A 1 94 ? -1.694 -0.126 -0.013 1.00 96.94 94 GLY A O 1
ATOM 715 N N . PHE A 1 95 ? -0.411 -1.017 1.618 1.00 98.06 95 PHE A N 1
ATOM 716 C CA . PHE A 1 95 ? -1.416 -1.113 2.662 1.00 98.06 95 PHE A CA 1
ATOM 717 C C . PHE A 1 95 ? -1.029 -0.234 3.844 1.00 98.06 95 PHE A C 1
ATOM 719 O O . PHE A 1 95 ? 0.122 -0.257 4.282 1.00 98.06 95 PHE A O 1
ATOM 726 N N . ALA A 1 96 ? -1.992 0.501 4.387 1.00 97.75 96 ALA A N 1
ATOM 727 C CA . ALA A 1 96 ? -1.885 1.221 5.646 1.00 97.75 96 ALA A CA 1
ATOM 728 C C . ALA A 1 96 ? -2.971 0.728 6.605 1.00 97.75 96 ALA A C 1
ATOM 730 O O . ALA A 1 96 ? -4.156 0.789 6.286 1.00 97.75 96 ALA A O 1
ATOM 731 N N . LEU A 1 97 ? -2.573 0.272 7.788 1.00 97.88 97 LEU A N 1
ATOM 732 C CA . LEU A 1 97 ? -3.500 0.001 8.879 1.00 97.88 97 LEU A CA 1
ATOM 733 C C . LEU A 1 97 ? -3.745 1.308 9.632 1.00 97.88 97 LEU A C 1
ATOM 735 O O . LEU A 1 97 ? -2.798 1.921 10.130 1.00 97.88 97 LEU A O 1
ATOM 739 N N . ILE A 1 98 ? -4.998 1.734 9.717 1.00 97.50 98 ILE A N 1
ATOM 740 C CA . ILE A 1 98 ? -5.424 2.924 10.464 1.00 97.50 98 ILE A CA 1
ATOM 741 C C . ILE A 1 98 ? -6.176 2.501 11.728 1.00 97.50 98 ILE A C 1
ATOM 743 O O . ILE A 1 98 ? -6.429 1.317 11.947 1.00 97.50 98 ILE A O 1
ATOM 747 N N . THR A 1 99 ? -6.519 3.447 12.601 1.00 97.12 99 THR A N 1
ATOM 748 C CA . THR A 1 99 ? -7.336 3.108 13.775 1.00 97.12 99 THR A CA 1
ATOM 749 C C . THR A 1 99 ? -8.791 2.837 13.391 1.00 97.12 99 THR A C 1
ATOM 751 O O . THR A 1 99 ? -9.289 3.337 12.378 1.00 97.12 99 THR A O 1
ATOM 754 N N . ALA A 1 100 ? -9.496 2.068 14.224 1.00 95.75 100 ALA A N 1
ATOM 755 C CA . ALA A 1 100 ? -10.905 1.744 14.009 1.00 95.75 100 ALA A CA 1
ATOM 756 C C . ALA A 1 100 ? -11.786 3.004 13.984 1.00 95.75 100 ALA A C 1
ATOM 758 O O . ALA A 1 100 ? -12.687 3.111 13.154 1.00 95.75 100 ALA A O 1
ATOM 759 N N . GLU A 1 101 ? -11.486 3.997 14.824 1.00 95.94 101 GLU A N 1
ATOM 760 C CA . GLU A 1 101 ? -12.192 5.281 14.838 1.00 95.94 101 GLU A CA 1
ATOM 761 C C . GLU A 1 101 ? -12.008 6.016 13.510 1.00 95.94 101 GLU A C 1
ATOM 763 O O . GLU A 1 101 ? -12.950 6.617 12.996 1.00 95.94 101 GLU A O 1
ATOM 768 N N . ARG A 1 102 ? -10.807 5.944 12.918 1.00 95.31 102 ARG A N 1
ATOM 769 C CA . ARG A 1 102 ? -10.534 6.584 11.631 1.00 95.31 102 ARG A CA 1
ATOM 770 C C . ARG A 1 102 ? -11.230 5.864 10.481 1.00 95.31 102 ARG A C 1
ATOM 772 O O . ARG A 1 102 ? -11.769 6.535 9.606 1.00 95.31 102 ARG A O 1
ATOM 779 N N . ALA A 1 103 ? -11.257 4.533 10.503 1.00 95.25 103 ALA A N 1
ATOM 780 C CA . ALA A 1 103 ? -11.994 3.738 9.524 1.00 95.25 103 ALA A CA 1
ATOM 781 C C . ALA A 1 103 ? -13.511 3.986 9.605 1.00 95.25 103 ALA A C 1
ATOM 783 O O . ALA A 1 103 ? -14.166 4.108 8.572 1.00 95.25 103 ALA A O 1
ATOM 784 N N . ALA A 1 104 ? -14.059 4.123 10.817 1.00 93.69 104 ALA A N 1
ATOM 785 C CA . ALA A 1 104 ? -15.470 4.441 11.039 1.00 93.69 104 ALA A CA 1
ATOM 786 C C . ALA A 1 104 ? -15.829 5.881 10.634 1.00 93.69 104 ALA A C 1
ATOM 788 O O . ALA A 1 104 ? -16.925 6.121 10.137 1.00 93.69 104 ALA A O 1
ATOM 789 N N . ALA A 1 105 ? -14.907 6.831 10.817 1.00 93.81 105 ALA A N 1
ATOM 790 C CA . ALA A 1 105 ? -15.083 8.231 10.429 1.00 93.81 105 ALA A CA 1
ATOM 791 C C . ALA A 1 105 ? -14.812 8.508 8.937 1.00 93.81 105 ALA A C 1
ATOM 793 O O . ALA A 1 105 ? -14.944 9.652 8.495 1.00 93.81 105 ALA A O 1
ATOM 794 N N . ALA A 1 106 ? -14.385 7.505 8.163 1.00 91.25 106 ALA A N 1
ATOM 795 C CA . ALA A 1 106 ? -14.179 7.659 6.729 1.00 91.25 106 ALA A CA 1
ATOM 796 C C . ALA A 1 106 ? -15.524 7.908 6.014 1.00 91.25 106 ALA A C 1
ATOM 798 O O . ALA A 1 106 ? -16.541 7.349 6.436 1.00 91.25 106 ALA A O 1
ATOM 799 N N . PRO A 1 107 ? -15.546 8.700 4.921 1.00 89.69 107 PRO A N 1
ATOM 800 C CA . PRO A 1 107 ? -16.753 8.921 4.129 1.00 89.69 107 PRO A CA 1
ATOM 801 C C . PRO A 1 107 ? -17.457 7.614 3.757 1.00 89.69 107 PRO A C 1
ATOM 803 O O . PRO A 1 107 ? -16.824 6.558 3.639 1.00 89.69 107 PRO A O 1
ATOM 806 N N . GLU A 1 108 ? -18.773 7.681 3.557 1.00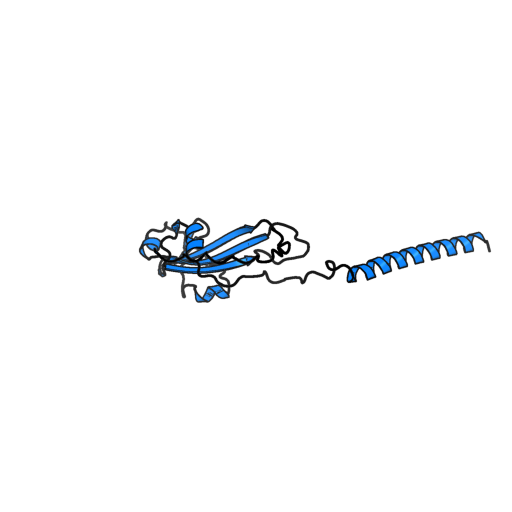 87.25 108 GLU A N 1
ATOM 807 C CA . GLU A 1 108 ? -19.504 6.582 2.930 1.00 87.25 108 GLU A CA 1
ATOM 808 C C . GLU A 1 108 ? -18.942 6.355 1.524 1.00 87.25 108 GLU A C 1
ATOM 810 O O . GLU A 1 108 ? -19.033 7.214 0.650 1.00 87.25 108 GLU A O 1
ATOM 815 N N . GLY A 1 109 ? -18.250 5.225 1.369 1.00 88.19 109 GLY A N 1
ATOM 816 C CA . GLY A 1 109 ? -17.628 4.813 0.121 1.00 88.19 109 GLY A CA 1
ATOM 817 C C . GLY A 1 109 ? -18.555 3.929 -0.702 1.00 88.19 109 GLY A C 1
ATOM 818 O O . GLY A 1 109 ? -19.510 3.347 -0.183 1.00 88.19 109 GLY A O 1
ATOM 819 N N . HIS A 1 110 ? -18.247 3.793 -1.986 1.00 93.50 110 HIS A N 1
ATOM 820 C CA . HIS A 1 110 ? -18.959 2.875 -2.875 1.00 93.50 110 HIS A CA 1
ATOM 821 C C . HIS A 1 110 ? -18.253 1.524 -2.886 1.00 93.50 110 HIS A C 1
ATOM 823 O O . HIS A 1 110 ? -17.028 1.472 -2.794 1.00 93.50 110 HIS A O 1
ATOM 829 N N . A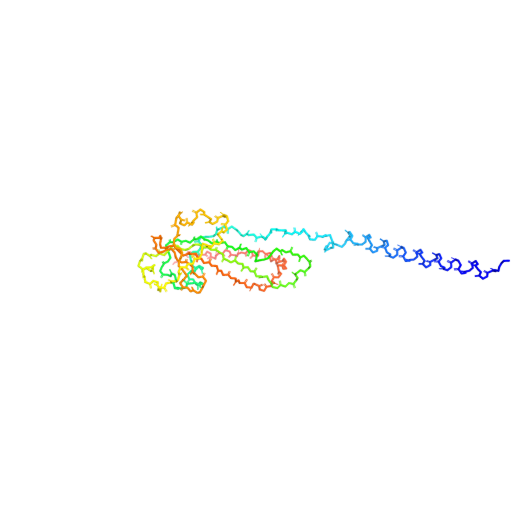LA A 1 111 ? -19.006 0.432 -3.018 1.00 95.38 111 ALA A N 1
ATOM 830 C CA . ALA A 1 111 ? -18.407 -0.888 -3.186 1.00 95.38 111 ALA A CA 1
ATOM 831 C C . ALA A 1 111 ? -17.444 -0.884 -4.385 1.00 95.38 111 ALA A C 1
ATOM 833 O O . ALA A 1 111 ? -17.812 -0.450 -5.479 1.00 95.38 111 ALA A O 1
ATOM 834 N N . ALA A 1 112 ? -16.222 -1.360 -4.165 1.00 94.75 112 ALA A N 1
ATOM 835 C CA . ALA A 1 112 ? -15.159 -1.377 -5.160 1.00 94.75 112 ALA A CA 1
ATOM 836 C C . ALA A 1 112 ? -14.711 -2.818 -5.447 1.00 94.75 112 ALA A C 1
ATOM 838 O O . ALA A 1 112 ? -14.782 -3.680 -4.564 1.00 94.75 112 ALA A O 1
ATOM 839 N N . PRO A 1 113 ? -14.244 -3.113 -6.674 1.00 93.81 113 PRO A N 1
ATOM 840 C CA . PRO A 1 113 ? -13.618 -4.396 -6.958 1.00 93.81 113 PRO A CA 1
ATOM 841 C C . PRO A 1 113 ? -12.337 -4.569 -6.132 1.00 93.81 113 PRO A C 1
ATOM 843 O O . PRO A 1 113 ? -11.723 -3.599 -5.686 1.00 93.81 113 PRO A O 1
ATOM 846 N N . ALA A 1 114 ? -11.912 -5.821 -5.957 1.00 92.75 114 ALA A N 1
ATOM 847 C CA . ALA A 1 114 ? -10.627 -6.103 -5.335 1.00 92.75 114 ALA A CA 1
ATOM 848 C C . ALA A 1 114 ? -9.486 -5.469 -6.157 1.00 92.75 114 ALA A C 1
ATOM 850 O O . ALA A 1 114 ? -9.462 -5.650 -7.379 1.00 92.75 114 ALA A O 1
ATOM 851 N N . PRO A 1 115 ? -8.550 -4.742 -5.517 1.00 92.69 115 PRO A N 1
ATOM 852 C CA . PRO A 1 115 ? -7.399 -4.193 -6.214 1.00 92.69 115 PRO A CA 1
ATOM 853 C C . PRO A 1 115 ? -6.471 -5.309 -6.696 1.00 92.69 115 PRO A C 1
ATOM 855 O O . PRO A 1 115 ? -6.385 -6.377 -6.083 1.00 92.69 115 PRO A O 1
ATOM 858 N N . ASP A 1 116 ? -5.722 -5.036 -7.763 1.00 90.75 116 ASP A N 1
ATOM 859 C CA . ASP A 1 116 ? -4.632 -5.913 -8.183 1.00 90.75 116 ASP A CA 1
ATOM 860 C C . ASP A 1 116 ? -3.416 -5.702 -7.272 1.00 90.75 116 ASP A C 1
ATOM 862 O O . ASP A 1 116 ? -2.626 -4.774 -7.443 1.00 90.75 116 ASP A O 1
ATOM 866 N N . VAL A 1 117 ? -3.310 -6.539 -6.240 1.00 91.81 117 VAL A N 1
ATOM 867 C CA . VAL A 1 117 ? -2.269 -6.427 -5.214 1.00 91.81 117 VAL A CA 1
ATOM 868 C C . VAL A 1 117 ? -0.984 -7.121 -5.682 1.00 91.81 117 VAL A C 1
ATOM 870 O O . VAL A 1 117 ? -0.998 -8.343 -5.922 1.00 91.81 117 VAL A O 1
ATOM 873 N N . PRO A 1 118 ? 0.160 -6.407 -5.708 1.00 90.81 118 PRO A N 1
ATOM 874 C CA . PRO A 1 118 ? 1.446 -7.009 -6.027 1.00 90.81 118 PRO A CA 1
ATOM 875 C C . PRO A 1 118 ? 1.786 -8.192 -5.118 1.00 90.81 118 PRO A C 1
ATOM 877 O O . PRO A 1 118 ? 1.530 -8.164 -3.915 1.00 90.81 118 PRO A O 1
ATOM 880 N N . ALA A 1 119 ? 2.407 -9.230 -5.687 1.00 91.38 119 ALA A N 1
ATOM 881 C CA . ALA A 1 119 ? 2.644 -10.503 -5.000 1.00 91.38 119 ALA A CA 1
ATOM 882 C C . ALA A 1 119 ? 3.334 -10.358 -3.628 1.00 91.38 119 ALA A C 1
ATOM 884 O O . ALA A 1 119 ? 2.928 -11.024 -2.679 1.00 91.38 119 ALA A O 1
ATOM 885 N N . ASP A 1 120 ? 4.315 -9.459 -3.507 1.00 91.94 120 ASP A N 1
ATOM 886 C CA . ASP A 1 120 ? 5.085 -9.263 -2.269 1.00 91.94 120 ASP A CA 1
ATOM 887 C C . ASP A 1 120 ? 4.259 -8.589 -1.161 1.00 91.94 120 ASP A C 1
ATOM 889 O O . ASP A 1 120 ? 4.542 -8.771 0.027 1.00 91.94 120 ASP A O 1
ATOM 893 N N . LEU A 1 121 ? 3.215 -7.844 -1.546 1.00 94.44 121 LEU A N 1
ATOM 894 C CA . LEU A 1 121 ? 2.303 -7.163 -0.632 1.00 94.44 121 LEU A CA 1
ATOM 895 C C . LEU A 1 121 ? 1.117 -8.029 -0.195 1.00 94.44 121 LEU A C 1
ATOM 897 O O . LEU A 1 121 ? 0.469 -7.700 0.795 1.00 94.44 121 LEU A O 1
ATOM 901 N N . ARG A 1 122 ? 0.832 -9.145 -0.882 1.00 94.12 122 ARG A N 1
ATOM 902 C CA . ARG A 1 122 ? -0.348 -9.989 -0.599 1.00 94.12 122 ARG A CA 1
ATOM 903 C C . ARG A 1 122 ? -0.398 -10.507 0.834 1.00 94.12 122 ARG A C 1
ATOM 905 O O . ARG A 1 122 ? -1.483 -10.651 1.379 1.00 94.12 122 ARG A O 1
ATOM 912 N N . GLN A 1 123 ? 0.756 -10.751 1.452 1.00 94.69 123 GLN A N 1
ATOM 913 C CA . GLN A 1 123 ? 0.839 -11.201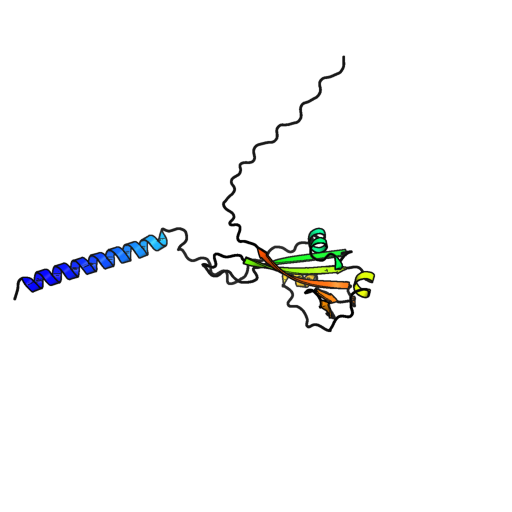 2.847 1.00 94.69 123 GLN A CA 1
ATOM 914 C C . GLN A 1 123 ? 0.330 -10.164 3.865 1.00 94.69 123 GLN A C 1
ATOM 916 O O . GLN A 1 123 ? 0.039 -10.525 5.000 1.00 94.69 123 GLN A O 1
ATOM 921 N N . PHE A 1 124 ? 0.236 -8.890 3.470 1.00 94.88 124 PHE A N 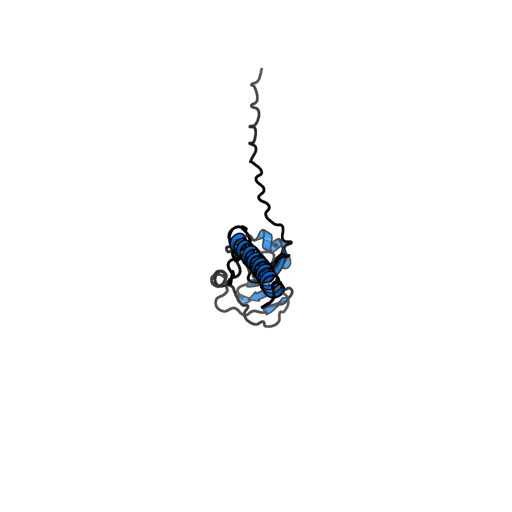1
ATOM 922 C CA . PHE A 1 124 ? -0.271 -7.798 4.305 1.00 94.88 124 PHE A CA 1
ATOM 923 C C . PHE A 1 124 ? -1.730 -7.445 3.989 1.00 94.88 124 PHE A C 1
ATOM 925 O O . PHE A 1 124 ? -2.300 -6.575 4.644 1.00 94.88 124 PHE A O 1
ATOM 932 N N . ALA A 1 125 ? -2.329 -8.091 2.984 1.00 94.88 125 ALA A N 1
ATOM 933 C CA . ALA A 1 125 ? -3.729 -7.892 2.653 1.00 94.88 125 ALA A CA 1
ATOM 934 C C . ALA A 1 125 ? -4.633 -8.550 3.714 1.00 94.88 125 ALA A C 1
ATOM 936 O O . ALA A 1 125 ? -4.273 -9.597 4.267 1.00 94.88 125 ALA A O 1
ATOM 937 N N . PRO A 1 126 ? -5.833 -8.002 3.973 1.00 93.56 126 PRO A N 1
ATOM 938 C CA . PRO A 1 126 ? -6.818 -8.682 4.803 1.00 93.56 126 PRO A CA 1
ATOM 939 C C . PRO A 1 126 ? -7.221 -10.019 4.153 1.00 93.56 126 PRO A C 1
ATOM 941 O O . PRO A 1 126 ? -7.245 -10.115 2.925 1.00 93.56 126 PRO A O 1
ATOM 944 N N . PRO A 1 127 ? -7.580 -11.054 4.934 1.00 86.81 127 PRO A N 1
ATOM 945 C CA . PRO A 1 127 ? -7.888 -12.382 4.394 1.00 86.81 127 PRO A CA 1
ATOM 946 C C . PRO A 1 127 ? -9.204 -12.444 3.601 1.00 86.81 127 PRO A C 1
ATOM 948 O O . PRO A 1 127 ? -9.330 -13.255 2.688 1.00 86.81 127 PRO A O 1
ATOM 951 N N . ALA A 1 128 ? -10.185 -11.603 3.940 1.00 88.25 128 ALA A N 1
ATOM 952 C CA . ALA A 1 128 ? -11.487 -11.532 3.273 1.00 88.25 128 ALA A CA 1
ATOM 953 C C . ALA A 1 128 ? -11.977 -10.071 3.209 1.00 88.25 128 ALA A C 1
ATOM 955 O O . ALA A 1 128 ? -12.915 -9.706 3.918 1.00 88.25 128 ALA A O 1
ATOM 956 N N . PRO A 1 129 ? -11.303 -9.211 2.425 1.00 90.81 129 PRO A N 1
ATOM 957 C CA . PRO A 1 129 ? -11.555 -7.780 2.456 1.00 90.81 129 PRO A CA 1
ATOM 958 C C . PRO A 1 129 ? -12.867 -7.418 1.758 1.00 90.81 129 PRO A C 1
ATOM 960 O O . PRO A 1 129 ? -13.191 -7.961 0.697 1.00 90.81 129 PRO A O 1
ATOM 963 N N . GLN A 1 130 ? -13.581 -6.439 2.314 1.00 95.12 130 GLN A N 1
ATOM 964 C CA . GLN A 1 130 ? -14.708 -5.786 1.650 1.00 95.12 130 GLN A CA 1
ATOM 965 C C . GLN A 1 130 ? -14.320 -4.351 1.302 1.00 95.12 130 GLN A C 1
ATOM 967 O O . GLN A 1 130 ? -14.450 -3.437 2.114 1.00 95.12 130 GLN A O 1
ATOM 972 N N . TRP A 1 131 ? -13.809 -4.169 0.086 1.00 96.69 131 TRP A N 1
ATOM 973 C CA . TRP A 1 131 ? -13.279 -2.885 -0.353 1.00 96.69 131 TRP A CA 1
ATOM 974 C C . TRP A 1 131 ? -14.386 -1.887 -0.674 1.00 96.69 131 TRP A C 1
ATOM 976 O O . TRP A 1 131 ? -15.286 -2.155 -1.475 1.00 96.69 131 TRP A O 1
ATOM 986 N N . VAL A 1 132 ? -14.264 -0.699 -0.092 1.00 96.81 132 VAL A N 1
ATOM 987 C CA . VAL A 1 132 ? -15.015 0.486 -0.500 1.00 96.81 132 VAL A CA 1
ATOM 988 C C . VAL A 1 132 ? -14.060 1.569 -0.984 1.00 96.81 132 VAL A C 1
ATOM 990 O O . VAL A 1 132 ? -13.031 1.817 -0.359 1.00 96.81 132 VAL A O 1
ATOM 993 N N . ASP A 1 133 ? -14.392 2.219 -2.093 1.00 96.06 133 ASP A N 1
ATOM 994 C CA . ASP A 1 133 ? -13.667 3.395 -2.570 1.00 96.06 133 ASP A CA 1
ATOM 995 C C . ASP A 1 133 ? -14.085 4.611 -1.740 1.00 96.06 133 ASP A C 1
ATOM 997 O O . ASP A 1 133 ? -15.259 4.996 -1.729 1.00 96.06 133 ASP A O 1
ATOM 1001 N N . VAL A 1 134 ? -13.121 5.194 -1.028 1.00 94.25 134 VAL A N 1
ATOM 1002 C CA . VAL A 1 134 ? -13.305 6.396 -0.196 1.00 94.25 134 VAL A CA 1
ATOM 1003 C C . VAL A 1 134 ? -12.753 7.660 -0.869 1.00 94.25 134 VAL A C 1
ATOM 1005 O O . VAL A 1 134 ? -12.669 8.717 -0.240 1.00 94.25 134 VAL A O 1
ATOM 1008 N N . GLY A 1 135 ? -12.409 7.567 -2.154 1.00 90.31 135 GLY A N 1
ATOM 1009 C CA . GLY A 1 135 ? -11.900 8.648 -2.983 1.00 90.31 135 GLY A CA 1
ATOM 1010 C C . GLY A 1 135 ? -10.381 8.810 -2.915 1.00 90.31 135 GLY A C 1
ATOM 1011 O O . GLY A 1 135 ? -9.696 8.320 -2.019 1.00 90.31 135 GLY A O 1
ATOM 1012 N N . GLY A 1 136 ? -9.831 9.533 -3.896 1.00 86.69 136 GLY A N 1
ATOM 1013 C CA . GLY A 1 136 ? -8.403 9.867 -3.935 1.00 86.69 136 GLY A CA 1
ATOM 1014 C C . GLY A 1 136 ? -7.470 8.674 -4.178 1.00 86.69 136 GLY A C 1
ATOM 1015 O O . GLY A 1 136 ? -6.308 8.743 -3.787 1.00 86.69 136 GLY A O 1
ATOM 1016 N N . GLY A 1 137 ? -7.968 7.597 -4.798 1.00 90.00 137 GLY A N 1
ATOM 1017 C CA . GLY A 1 137 ? -7.189 6.379 -5.057 1.00 90.00 137 GLY A CA 1
ATOM 1018 C C . GLY A 1 137 ? -7.002 5.491 -3.823 1.00 90.00 137 GLY A C 1
ATOM 1019 O O . GLY A 1 137 ? -6.025 4.746 -3.748 1.00 90.00 137 GLY A O 1
ATOM 1020 N N . LEU A 1 138 ? -7.906 5.603 -2.844 1.00 95.06 138 LEU A N 1
ATOM 1021 C CA . LEU A 1 138 ? -7.873 4.859 -1.590 1.00 95.06 138 LEU A CA 1
ATOM 1022 C C . LEU A 1 138 ? -9.046 3.882 -1.519 1.00 95.06 138 LEU A C 1
ATOM 1024 O O . LEU A 1 138 ? -10.207 4.283 -1.590 1.00 95.06 138 LEU A O 1
ATOM 1028 N N . LEU A 1 139 ? -8.735 2.608 -1.302 1.00 97.38 139 LEU A N 1
ATOM 1029 C CA . LEU A 1 139 ? -9.720 1.573 -1.015 1.00 97.38 139 LEU A CA 1
ATOM 1030 C C . LEU A 1 139 ? -9.625 1.205 0.460 1.00 97.38 139 LEU A C 1
ATOM 1032 O O . LEU A 1 139 ? -8.542 0.914 0.954 1.00 97.38 139 LEU A O 1
ATOM 1036 N N . LEU A 1 140 ? -10.743 1.203 1.169 1.00 97.25 140 LEU A N 1
ATOM 1037 C CA . LEU A 1 140 ? -10.807 0.894 2.593 1.00 97.25 140 LEU A CA 1
ATOM 1038 C C . LEU A 1 140 ? -11.550 -0.423 2.809 1.00 97.25 140 LEU A C 1
ATOM 1040 O O . LEU A 1 140 ? -12.669 -0.588 2.335 1.00 97.25 140 LEU A O 1
ATOM 1044 N N . ASP A 1 141 ? -10.956 -1.327 3.577 1.00 97.12 141 ASP A N 1
ATOM 1045 C CA . ASP A 1 141 ? -11.654 -2.428 4.229 1.00 97.12 141 ASP A CA 1
ATOM 1046 C C . ASP A 1 141 ? -11.985 -2.004 5.663 1.00 97.12 141 ASP A C 1
ATOM 1048 O O . ASP A 1 141 ? -11.112 -1.924 6.533 1.00 97.12 141 ASP A O 1
ATOM 1052 N N . ARG A 1 142 ? -13.259 -1.686 5.912 1.00 95.00 142 ARG A N 1
ATOM 1053 C CA . ARG A 1 142 ? -13.700 -1.145 7.209 1.00 95.00 142 ARG A CA 1
ATOM 1054 C C . ARG A 1 142 ? -13.577 -2.162 8.339 1.00 95.00 142 ARG A C 1
ATOM 1056 O O . ARG A 1 142 ? -13.309 -1.762 9.467 1.00 95.00 142 ARG A O 1
ATOM 1063 N N . ALA A 1 143 ? -13.749 -3.452 8.046 1.00 94.88 143 ALA A N 1
ATOM 1064 C CA . ALA A 1 143 ? -13.717 -4.507 9.056 1.00 94.88 143 ALA A CA 1
ATOM 1065 C C . ALA A 1 143 ? -12.321 -4.676 9.669 1.00 94.88 143 ALA A C 1
ATOM 1067 O O . ALA A 1 143 ? -12.194 -4.887 10.873 1.00 94.88 143 ALA A O 1
ATOM 1068 N N . SER A 1 144 ? -11.277 -4.552 8.848 1.00 96.50 144 SER A N 1
ATOM 1069 C CA . SER A 1 144 ? -9.884 -4.655 9.292 1.00 96.50 144 SER A CA 1
ATOM 1070 C C . SER A 1 144 ? -9.198 -3.301 9.498 1.00 96.50 144 SER A C 1
ATOM 1072 O O . SER A 1 144 ? -8.020 -3.279 9.841 1.00 96.50 144 SER A O 1
ATOM 1074 N N . ALA A 1 145 ? -9.898 -2.181 9.268 1.00 96.88 145 ALA A N 1
ATOM 1075 C CA . ALA A 1 145 ? -9.332 -0.828 9.244 1.00 96.88 145 ALA A CA 1
ATOM 1076 C C . ALA A 1 145 ? -8.085 -0.708 8.340 1.00 96.88 145 ALA A C 1
ATOM 1078 O O . ALA A 1 145 ? -7.146 0.032 8.641 1.00 96.88 145 ALA A O 1
ATOM 1079 N N . THR A 1 146 ? -8.068 -1.447 7.229 1.00 97.81 146 THR A N 1
ATOM 1080 C CA . THR A 1 146 ? -6.938 -1.484 6.294 1.00 97.81 146 THR A CA 1
ATOM 1081 C C . THR A 1 146 ? -7.265 -0.686 5.045 1.00 97.81 146 THR A C 1
ATOM 1083 O O . THR A 1 146 ? -8.287 -0.910 4.402 1.00 97.81 146 THR A O 1
ATOM 1086 N N . VAL A 1 147 ? -6.377 0.229 4.675 1.00 97.50 147 VAL A N 1
ATOM 1087 C CA . VAL A 1 147 ? -6.462 1.010 3.443 1.00 97.50 147 VAL A CA 1
ATOM 1088 C C . VAL A 1 147 ? -5.456 0.476 2.440 1.00 97.50 147 VAL A C 1
ATOM 1090 O O . VAL A 1 147 ? -4.267 0.424 2.739 1.00 97.50 147 VAL A O 1
ATOM 1093 N N . TYR A 1 148 ? -5.914 0.127 1.245 1.00 97.75 148 TYR A N 1
ATOM 1094 C CA . TYR A 1 148 ? -5.067 -0.038 0.075 1.00 97.75 148 TYR A CA 1
ATOM 1095 C C . TYR A 1 148 ? -4.961 1.291 -0.676 1.00 97.75 148 TYR A C 1
ATOM 1097 O O . TYR A 1 148 ? -5.962 1.984 -0.868 1.00 97.75 148 TYR A O 1
ATOM 1105 N N . PHE A 1 149 ? -3.756 1.651 -1.102 1.00 96.19 149 PHE A N 1
ATOM 1106 C CA . PHE A 1 149 ? -3.508 2.871 -1.860 1.00 96.19 149 PHE A CA 1
ATOM 1107 C C . PHE A 1 149 ? -2.636 2.600 -3.079 1.00 96.19 149 PHE A C 1
ATOM 1109 O O . PHE A 1 149 ? -1.675 1.829 -3.010 1.00 96.19 149 PHE A O 1
ATOM 1116 N N . THR A 1 150 ? -2.937 3.319 -4.158 1.00 93.56 150 THR A N 1
ATOM 1117 C CA . THR A 1 150 ? -2.135 3.341 -5.382 1.00 93.56 150 THR A CA 1
ATOM 1118 C C . THR A 1 150 ? -1.871 4.783 -5.789 1.00 93.56 150 THR A C 1
ATOM 1120 O O . THR A 1 150 ? -2.786 5.606 -5.834 1.00 93.56 150 THR A O 1
ATOM 1123 N N . ARG A 1 151 ? -0.618 5.111 -6.109 1.00 90.69 151 ARG A N 1
ATOM 1124 C CA . ARG A 1 151 ? -0.239 6.440 -6.602 1.00 90.69 151 ARG A CA 1
ATOM 1125 C C . ARG A 1 151 ? 0.796 6.360 -7.695 1.00 90.69 151 ARG A C 1
ATOM 1127 O O . ARG A 1 151 ? 1.857 5.782 -7.506 1.00 90.69 151 ARG A O 1
ATOM 1134 N N . ILE A 1 152 ? 0.522 7.050 -8.792 1.00 86.88 152 ILE A N 1
ATOM 1135 C CA . ILE A 1 152 ? 1.494 7.263 -9.857 1.00 86.88 152 ILE A CA 1
ATOM 1136 C C . ILE A 1 152 ? 2.247 8.564 -9.569 1.00 86.88 152 ILE A C 1
ATOM 1138 O O . ILE A 1 152 ? 1.655 9.586 -9.213 1.00 86.88 152 ILE A O 1
ATOM 1142 N N . SER A 1 153 ? 3.566 8.521 -9.695 1.00 81.62 153 SER A N 1
ATOM 1143 C CA . SER A 1 153 ? 4.441 9.682 -9.603 1.00 81.62 153 SER A CA 1
ATOM 1144 C C . SER A 1 153 ? 5.383 9.701 -10.796 1.00 81.62 153 SER A C 1
ATOM 1146 O O . SER A 1 153 ? 6.049 8.711 -11.081 1.00 81.62 153 SER A O 1
ATOM 1148 N N . SER A 1 154 ? 5.447 10.829 -11.493 1.00 76.00 154 SER A N 1
ATOM 1149 C CA . SER A 1 154 ? 6.424 11.040 -12.556 1.00 76.00 154 SER A CA 1
ATOM 1150 C C . SER A 1 154 ? 7.704 11.573 -11.919 1.00 76.00 154 SER A C 1
ATOM 1152 O O . SER A 1 154 ? 7.728 12.706 -11.433 1.00 76.00 154 SER A O 1
ATOM 1154 N N . GLN A 1 155 ? 8.770 10.772 -11.885 1.00 61.69 155 GLN A N 1
ATOM 1155 C CA . GLN A 1 155 ? 10.082 11.311 -11.536 1.00 61.69 155 GLN A CA 1
ATOM 1156 C C . GLN A 1 155 ? 10.720 11.896 -12.800 1.00 61.69 155 GLN A C 1
ATOM 1158 O O . GLN A 1 155 ? 10.797 11.200 -13.821 1.00 61.69 155 GLN A O 1
ATOM 1163 N N . PRO A 1 156 ? 11.205 13.155 -12.772 1.00 52.22 156 PRO A N 1
ATOM 1164 C CA . PRO A 1 156 ? 12.087 13.619 -13.830 1.00 52.22 156 PRO A CA 1
ATOM 1165 C C . PRO A 1 156 ? 13.275 12.660 -13.882 1.00 52.22 156 PRO A C 1
ATOM 1167 O O . PRO A 1 156 ? 13.798 12.267 -12.840 1.00 52.22 156 PRO A O 1
ATOM 1170 N N . SER A 1 157 ? 13.681 12.249 -15.084 1.00 45.03 157 SER A N 1
ATOM 1171 C CA . SER A 1 157 ? 14.841 11.385 -15.281 1.00 45.03 157 SER A CA 1
ATOM 1172 C C . SER A 1 157 ? 16.112 12.151 -14.902 1.00 45.03 157 SER A C 1
ATOM 1174 O O . SER A 1 157 ? 16.859 12.620 -15.760 1.00 45.03 157 SER A O 1
ATOM 1176 N N . SER A 1 158 ? 16.369 12.340 -13.612 1.00 40.81 158 SER A N 1
ATOM 1177 C CA . SER A 1 158 ? 17.695 12.689 -13.140 1.00 40.81 158 SER A CA 1
ATOM 1178 C C . SER A 1 158 ? 18.552 11.453 -13.360 1.00 40.81 158 SER A C 1
ATOM 1180 O O . SER A 1 158 ? 18.569 10.536 -12.541 1.00 40.81 158 SER A O 1
ATOM 1182 N N . SER A 1 159 ? 19.213 11.408 -14.517 1.00 37.66 159 SER A N 1
ATOM 1183 C CA . SER A 1 159 ? 20.362 10.548 -14.761 1.00 37.66 159 SER A CA 1
ATOM 1184 C C . SER A 1 159 ? 21.228 10.502 -13.501 1.00 37.66 159 SER A C 1
ATOM 1186 O O . SER A 1 159 ? 21.649 11.568 -13.041 1.00 37.66 159 SER A O 1
ATOM 1188 N N . PRO A 1 160 ? 21.572 9.327 -12.951 1.00 40.50 160 PRO A N 1
ATOM 1189 C CA . PRO A 1 160 ? 22.739 9.249 -12.103 1.00 40.50 160 PRO A CA 1
ATOM 1190 C C . PRO A 1 160 ? 23.943 9.384 -13.039 1.00 40.50 160 PRO A C 1
ATOM 1192 O O . PRO A 1 160 ? 24.496 8.403 -13.528 1.00 40.50 160 PRO A O 1
ATOM 1195 N N . GLY A 1 161 ? 24.348 10.621 -13.327 1.00 31.98 161 GLY A N 1
ATOM 1196 C CA . GLY A 1 161 ? 25.764 10.848 -13.578 1.00 31.98 161 GLY A CA 1
ATOM 1197 C C . GLY A 1 161 ? 26.497 10.348 -12.329 1.00 31.98 161 GLY A C 1
ATOM 1198 O O . GLY A 1 161 ? 26.052 10.671 -11.224 1.00 31.98 161 GLY A O 1
ATOM 1199 N N . PRO A 1 162 ? 27.545 9.517 -12.446 1.00 36.53 162 PRO A N 1
ATOM 1200 C CA . PRO A 1 162 ? 28.239 9.002 -11.280 1.00 36.53 162 PRO A CA 1
ATOM 1201 C C . PRO A 1 162 ? 28.868 10.182 -10.541 1.00 36.53 162 PRO A C 1
ATOM 1203 O O . PRO A 1 162 ? 29.904 10.711 -10.941 1.00 36.53 162 PRO A O 1
ATOM 1206 N N . SER A 1 163 ? 28.233 10.617 -9.455 1.00 37.34 163 SER A N 1
ATOM 1207 C CA . SER A 1 163 ? 28.823 11.546 -8.508 1.00 37.34 163 SER A CA 1
ATOM 1208 C C . SER A 1 163 ? 29.857 10.777 -7.693 1.00 37.34 163 SER A C 1
ATOM 1210 O O . SER A 1 163 ? 29.624 10.420 -6.539 1.00 37.34 163 SER A O 1
ATOM 1212 N N . TRP A 1 164 ? 31.019 10.524 -8.293 1.00 38.53 164 TRP A N 1
ATOM 1213 C CA . TRP A 1 164 ? 32.252 10.318 -7.544 1.00 38.53 164 TRP A CA 1
ATOM 1214 C C . TRP A 1 164 ? 32.585 11.641 -6.846 1.00 38.53 164 TRP A C 1
ATOM 1216 O O . TRP A 1 164 ? 33.434 12.408 -7.290 1.00 38.53 164 TRP A O 1
ATOM 1226 N N . ARG A 1 165 ? 31.867 11.951 -5.763 1.00 38.97 165 ARG A N 1
ATOM 1227 C CA . ARG A 1 165 ? 32.375 12.854 -4.735 1.00 38.97 165 ARG A CA 1
ATOM 1228 C C . ARG A 1 165 ? 33.171 11.980 -3.772 1.00 38.97 165 ARG A C 1
ATOM 1230 O O . ARG A 1 165 ? 32.558 11.185 -3.062 1.00 38.97 165 ARG A O 1
ATOM 1237 N N . PRO A 1 166 ? 34.509 12.069 -3.748 1.00 38.69 166 PRO A N 1
ATOM 1238 C CA . PRO A 1 166 ? 35.271 11.441 -2.686 1.00 38.69 166 PRO A CA 1
ATOM 1239 C C . PRO A 1 166 ? 34.868 12.074 -1.350 1.00 38.69 166 PRO A C 1
ATOM 1241 O O . PRO A 1 166 ? 34.851 13.298 -1.204 1.00 38.69 166 PRO A O 1
ATOM 1244 N N . SER A 1 167 ? 34.522 11.220 -0.390 1.00 41.28 167 SER A N 1
ATOM 1245 C CA . SER A 1 167 ? 34.335 11.564 1.015 1.00 41.28 167 SER A CA 1
ATOM 1246 C C . SER A 1 167 ? 35.615 12.204 1.555 1.00 41.28 167 SER A C 1
ATOM 1248 O O . SER A 1 167 ? 36.574 11.506 1.873 1.00 41.28 167 SER A O 1
ATOM 1250 N N . SER A 1 168 ? 35.653 13.532 1.658 1.00 41.72 168 SER A N 1
ATOM 1251 C CA . SER A 1 168 ? 36.682 14.223 2.431 1.00 41.72 168 SER A CA 1
ATOM 1252 C C . SER A 1 168 ? 36.253 14.254 3.897 1.00 41.72 168 SER A C 1
ATOM 1254 O O . SER A 1 168 ? 35.440 15.080 4.308 1.00 41.72 168 SER A O 1
ATOM 1256 N N . SER A 1 169 ? 36.767 13.271 4.626 1.00 43.81 169 SER A N 1
ATOM 1257 C CA . SER A 1 169 ? 37.169 13.266 6.033 1.00 43.81 169 SER A CA 1
ATOM 1258 C C . SER A 1 169 ? 36.747 14.461 6.900 1.00 43.81 169 SER A C 1
ATOM 1260 O O . SER A 1 169 ? 37.220 15.583 6.724 1.00 43.81 169 SER A O 1
ATOM 1262 N N . SER A 1 170 ? 35.948 14.170 7.927 1.00 48.84 170 SER A N 1
ATOM 1263 C CA . SER A 1 170 ? 35.811 14.990 9.132 1.00 48.84 170 SER A CA 1
ATOM 1264 C C . SER A 1 170 ? 37.173 15.265 9.786 1.00 48.84 170 SER A C 1
ATOM 1266 O O . SER A 1 170 ? 37.937 14.319 9.993 1.00 48.84 170 SER A O 1
ATOM 1268 N N . PRO A 1 171 ? 37.460 16.501 10.224 1.00 50.47 171 PRO A N 1
ATOM 1269 C CA . PRO A 1 171 ? 38.421 16.744 11.289 1.00 50.47 171 PRO A CA 1
ATOM 1270 C C . PRO A 1 171 ? 37.727 16.693 12.659 1.00 50.47 171 PRO A C 1
ATOM 1272 O O . PRO A 1 171 ? 36.649 17.252 12.856 1.00 50.47 171 PRO A O 1
ATOM 1275 N N . ALA A 1 172 ? 38.375 15.985 13.582 1.00 55.78 172 ALA A N 1
ATOM 1276 C CA . ALA A 1 172 ? 38.022 15.787 14.985 1.00 55.78 172 ALA A CA 1
ATOM 1277 C C . ALA A 1 172 ? 37.883 17.105 15.791 1.00 55.78 172 ALA A C 1
ATOM 1279 O O . ALA A 1 172 ? 38.462 18.123 15.406 1.00 55.78 172 ALA A O 1
ATOM 1280 N N . PRO A 1 173 ? 37.153 17.097 16.926 1.00 62.19 173 PRO A N 1
ATOM 1281 C CA . PRO A 1 173 ? 37.001 18.271 17.787 1.00 62.19 173 PRO A CA 1
ATOM 1282 C C . PRO A 1 173 ? 38.310 18.618 18.526 1.00 62.19 173 PRO A C 1
ATOM 1284 O O . PRO A 1 173 ? 39.043 17.707 18.918 1.00 62.19 173 PRO A O 1
ATOM 1287 N N . PRO A 1 174 ? 38.609 19.908 18.774 1.00 64.62 174 PRO A N 1
ATOM 1288 C CA . PRO A 1 174 ? 39.750 20.291 19.595 1.00 64.62 174 PRO A CA 1
ATOM 1289 C C . PRO A 1 174 ? 39.475 20.061 21.089 1.00 64.62 174 PRO A C 1
ATOM 1291 O O . PRO A 1 174 ? 38.488 20.538 21.650 1.00 64.62 174 PRO A O 1
ATOM 1294 N N . SER A 1 175 ? 40.399 19.338 21.718 1.00 57.94 175 SER A N 1
ATOM 1295 C CA . SER A 1 175 ? 40.508 19.100 23.156 1.00 57.94 175 SER A CA 1
ATOM 1296 C C . SER A 1 175 ? 40.748 20.398 23.938 1.00 57.94 175 SER A C 1
ATOM 1298 O O . SER A 1 175 ? 41.606 21.203 23.576 1.00 57.94 175 SER A O 1
ATOM 1300 N N . SER A 1 176 ? 40.026 20.579 25.044 1.00 58.97 176 SER A N 1
ATOM 1301 C CA . SER A 1 176 ? 40.274 21.632 26.036 1.00 58.97 176 SER A CA 1
ATOM 1302 C C . SER A 1 176 ? 41.607 21.421 26.779 1.00 58.97 176 SER A C 1
ATOM 1304 O O . SER A 1 176 ? 41.924 20.278 27.114 1.00 58.97 176 SER A O 1
ATOM 1306 N N . PRO A 1 177 ? 42.365 22.484 27.109 1.00 70.19 177 PRO A N 1
ATOM 1307 C CA . PRO A 1 177 ? 43.428 22.427 28.114 1.00 70.19 177 PRO A CA 1
ATOM 1308 C C . PRO A 1 177 ? 42.913 22.704 29.554 1.00 70.19 177 PRO A C 1
ATOM 1310 O O . PRO A 1 177 ? 41.829 23.270 29.715 1.00 70.19 177 PRO A O 1
ATOM 1313 N N . PRO A 1 178 ? 43.663 22.277 30.596 1.00 59.19 178 PRO A N 1
ATOM 1314 C CA . PRO A 1 178 ? 43.227 22.224 32.001 1.00 59.19 178 PRO A CA 1
ATOM 1315 C C . PRO A 1 178 ? 43.300 23.577 32.748 1.00 59.19 178 PRO A C 1
ATOM 1317 O O . PRO A 1 178 ? 43.936 24.512 32.257 1.00 59.19 178 PRO A O 1
ATOM 1320 N N . PRO A 1 179 ? 42.659 23.687 33.933 1.00 59.34 179 PRO A N 1
ATOM 1321 C CA . PRO A 1 179 ? 42.572 24.935 34.696 1.00 59.34 179 PRO A CA 1
ATOM 1322 C C . PRO A 1 179 ? 43.902 25.348 35.345 1.00 59.34 179 PRO A C 1
ATOM 1324 O O . PRO A 1 179 ? 44.737 24.502 35.672 1.00 59.34 179 PRO A O 1
ATOM 1327 N N . SER A 1 180 ? 44.055 26.661 35.546 1.00 59.03 180 SER A N 1
ATOM 1328 C CA . SER A 1 180 ? 45.058 27.300 36.415 1.00 59.03 180 SER A CA 1
ATOM 1329 C C . SER A 1 180 ? 44.409 27.796 37.700 1.00 59.03 180 SER A C 1
ATOM 1331 O O . SER A 1 180 ? 43.217 28.173 37.627 1.00 59.03 180 SER A O 1
#